Protein AF-A0A1G6YXT6-F1 (afdb_monomer)

Organism: NCBI:txid57664

Secondary structure (DSSP, 8-state):
-----PPPHHHHHHHHHHHHHHHHHHHHHHHHHHHHHHHHHHHHHHHHHS-SSS----EEETTEEE-HHHHHHHHHHHHHHHT---SS---GGG-SS--S-HHHHHHHHHHHHHHHHHHHHTT-THHHHHHH-

Mean predicted aligned error: 10.33 Å

Nearest PDB structures (foldseek):
  6nr8-assembly1_1  TM=4.615E-01  e=4.639E+00  Homo sapiens
  3aei-assembly1_A  TM=3.984E-01  e=6.745E+00  Thermococcus sp. JCM 11816
  6nr8-assembly1_6  TM=2.721E-01  e=7.642E+00  Homo sapiens

Solvent-accessible surface area (backbone atoms only — not comparable to full-atom values): 8079 Å² total; per-residue (Å²): 136,87,82,81,82,75,77,60,73,65,57,61,54,52,54,54,52,52,54,53,50,52,51,54,52,51,53,51,53,50,52,54,50,53,47,54,50,49,48,56,27,50,33,53,38,38,65,73,74,49,68,91,79,85,67,68,68,68,48,74,57,97,94,31,69,24,46,57,68,55,42,53,52,50,53,51,52,51,50,53,63,74,66,56,89,57,84,83,68,66,58,82,92,75,38,93,72,76,87,62,55,70,70,60,46,53,51,50,49,53,33,51,55,49,32,49,56,54,39,48,77,70,74,48,52,78,67,46,65,76,68,78,109

pLDDT: mean 78.32, std 16.29, range [32.25, 95.25]

Structure (mmCIF, N/CA/C/O backbone):
data_AF-A0A1G6YXT6-F1
#
_entry.id   AF-A0A1G6YXT6-F1
#
loop_
_atom_site.group_PDB
_atom_site.id
_atom_site.type_symbol
_atom_site.label_atom_id
_atom_site.label_alt_id
_atom_site.label_comp_id
_atom_site.label_asym_id
_atom_site.label_entity_id
_atom_site.label_seq_id
_atom_site.pdbx_PDB_ins_code
_atom_site.Cartn_x
_atom_site.Cartn_y
_atom_site.Cartn_z
_atom_site.occupancy
_atom_site.B_iso_or_equiv
_atom_site.auth_seq_id
_atom_site.auth_comp_id
_atom_site.auth_asym_id
_atom_site.auth_atom_id
_atom_site.pdbx_PDB_model_num
ATOM 1 N N . MET A 1 1 ? 51.533 -5.055 -36.107 1.00 39.28 1 MET A N 1
ATOM 2 C CA . MET A 1 1 ? 51.434 -6.021 -34.991 1.00 39.28 1 MET A CA 1
ATOM 3 C C . MET A 1 1 ? 50.179 -5.700 -34.186 1.00 39.28 1 MET A C 1
ATOM 5 O O . MET A 1 1 ? 50.171 -4.711 -33.470 1.00 39.28 1 MET A O 1
ATOM 9 N N . ARG A 1 2 ? 49.083 -6.447 -34.400 1.00 39.66 2 ARG A N 1
ATOM 10 C CA . ARG A 1 2 ? 47.819 -6.285 -33.659 1.00 39.66 2 ARG A CA 1
ATOM 11 C C . ARG A 1 2 ? 47.890 -7.126 -32.388 1.00 39.66 2 ARG A C 1
ATOM 13 O O . ARG A 1 2 ? 47.822 -8.346 -32.480 1.00 39.66 2 ARG A O 1
ATOM 20 N N . TRP A 1 3 ? 47.996 -6.481 -31.235 1.00 32.25 3 TRP A N 1
ATOM 21 C CA . TRP A 1 3 ? 47.652 -7.101 -29.960 1.00 32.25 3 TRP A CA 1
ATOM 22 C C . TRP A 1 3 ? 46.173 -6.814 -29.700 1.00 32.25 3 TRP A C 1
ATOM 24 O O . TRP A 1 3 ? 45.790 -5.694 -29.383 1.00 32.25 3 TRP A O 1
ATOM 34 N N . ILE A 1 4 ? 45.329 -7.819 -29.940 1.00 44.47 4 ILE A N 1
ATOM 35 C CA . ILE A 1 4 ? 43.948 -7.845 -29.457 1.00 44.47 4 ILE A CA 1
ATOM 36 C C . ILE A 1 4 ? 44.036 -8.432 -28.048 1.00 44.47 4 ILE A C 1
ATOM 38 O O . ILE A 1 4 ? 44.117 -9.649 -27.885 1.00 44.47 4 ILE A O 1
ATOM 42 N N . GLU A 1 5 ? 44.088 -7.575 -27.033 1.00 47.75 5 GLU A N 1
ATOM 43 C CA . GLU A 1 5 ? 43.946 -8.000 -25.641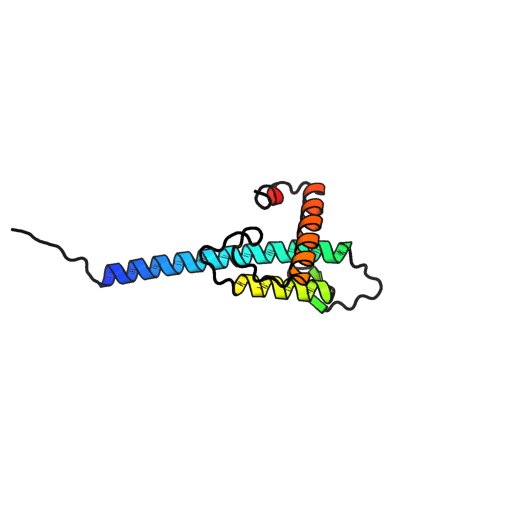 1.00 47.75 5 GLU A CA 1
ATOM 44 C C . GLU A 1 5 ? 42.500 -8.458 -25.416 1.00 47.75 5 GLU A C 1
ATOM 46 O O . GLU A 1 5 ? 41.566 -7.664 -25.325 1.00 47.75 5 GLU A O 1
ATOM 51 N N . GLY A 1 6 ? 42.299 -9.775 -25.388 1.00 47.72 6 GLY A N 1
ATOM 52 C CA . GLY A 1 6 ? 41.042 -10.372 -24.964 1.00 47.72 6 GLY A CA 1
ATOM 53 C C . GLY A 1 6 ? 40.861 -10.194 -23.458 1.00 47.72 6 GLY A C 1
ATOM 54 O O . GLY A 1 6 ? 41.625 -10.754 -22.673 1.00 47.72 6 GLY A O 1
ATOM 55 N N . GLU A 1 7 ? 39.830 -9.449 -23.051 1.00 50.41 7 GLU A N 1
ATOM 56 C CA . GLU A 1 7 ? 39.420 -9.332 -21.648 1.00 50.41 7 GLU A CA 1
ATOM 57 C C . GLU A 1 7 ? 39.279 -10.721 -20.986 1.00 50.41 7 GLU A C 1
ATOM 59 O O . GLU A 1 7 ? 38.589 -11.605 -21.519 1.00 50.41 7 GLU A O 1
ATOM 64 N N . PRO A 1 8 ? 39.859 -10.942 -19.790 1.00 53.66 8 PRO A N 1
ATOM 65 C CA . PRO A 1 8 ? 39.752 -12.221 -19.107 1.00 53.66 8 PRO A CA 1
ATOM 66 C C . PRO A 1 8 ? 38.288 -12.496 -18.743 1.00 53.66 8 PRO A C 1
ATOM 68 O O . PRO A 1 8 ? 37.638 -11.713 -18.046 1.00 53.66 8 PRO A O 1
ATOM 71 N N . ARG A 1 9 ? 37.762 -13.662 -19.155 1.00 54.16 9 ARG A N 1
ATOM 72 C CA . ARG A 1 9 ? 36.373 -14.113 -18.890 1.00 54.16 9 ARG A CA 1
ATOM 73 C C . ARG A 1 9 ? 35.950 -14.005 -17.409 1.00 54.16 9 ARG A C 1
ATOM 75 O O . ARG A 1 9 ? 34.754 -13.950 -17.115 1.00 54.16 9 ARG A O 1
ATOM 82 N N . GLN A 1 10 ? 36.903 -13.964 -16.473 1.00 54.38 10 GLN A N 1
ATOM 83 C CA . GLN A 1 10 ? 36.666 -13.765 -15.037 1.00 54.38 10 GLN A CA 1
ATOM 84 C C . GLN A 1 10 ? 36.205 -12.340 -14.678 1.00 54.38 10 GLN A C 1
ATOM 86 O O . GLN A 1 10 ? 35.321 -12.196 -13.830 1.00 54.38 10 GLN A O 1
ATOM 91 N N . ALA A 1 11 ? 36.711 -11.300 -15.351 1.00 51.75 11 ALA A N 1
ATOM 92 C CA . ALA A 1 11 ? 36.292 -9.919 -15.109 1.00 51.75 11 ALA A CA 1
ATOM 93 C C . ALA A 1 11 ? 34.804 -9.738 -15.457 1.00 51.75 11 ALA A C 1
ATOM 95 O O . ALA A 1 11 ? 34.025 -9.291 -14.613 1.00 51.75 11 ALA A O 1
ATOM 96 N N . ARG A 1 12 ? 34.365 -10.221 -16.631 1.00 54.09 12 ARG A N 1
ATOM 97 C CA . ARG A 1 12 ? 32.947 -10.207 -17.050 1.00 54.09 12 ARG A CA 1
ATOM 98 C C . ARG A 1 12 ? 32.009 -10.887 -16.043 1.00 54.09 12 ARG A C 1
ATOM 100 O O . ARG A 1 12 ? 30.960 -10.329 -15.727 1.00 54.09 12 ARG A O 1
ATOM 107 N N . ARG A 1 13 ? 32.382 -12.045 -15.475 1.00 55.31 13 ARG A N 1
ATOM 108 C CA . ARG A 1 13 ? 31.577 -12.719 -14.429 1.00 55.31 13 ARG A CA 1
ATOM 109 C C . ARG A 1 13 ? 31.462 -11.879 -13.156 1.00 55.31 13 ARG A C 1
ATOM 111 O O . ARG A 1 13 ? 30.383 -11.824 -12.572 1.00 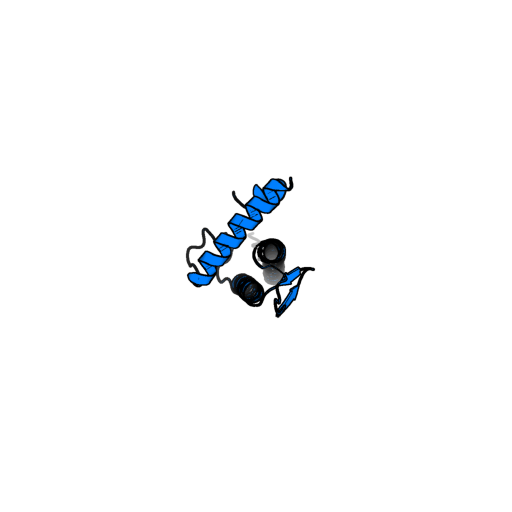55.31 13 ARG A O 1
ATOM 118 N N . MET A 1 14 ? 32.534 -11.204 -12.744 1.00 50.38 14 MET A N 1
ATOM 119 C CA . MET A 1 14 ? 32.549 -10.393 -11.523 1.00 50.38 14 MET A CA 1
ATOM 120 C C . MET A 1 14 ? 31.711 -9.103 -11.654 1.00 50.38 14 MET A C 1
ATOM 122 O O . MET A 1 14 ? 31.007 -8.731 -10.711 1.00 50.38 14 MET A O 1
ATOM 126 N N . TRP A 1 15 ? 31.720 -8.450 -12.822 1.00 49.12 15 TRP A N 1
ATOM 127 C CA . TRP A 1 15 ? 30.869 -7.283 -13.114 1.00 49.12 15 TRP A CA 1
ATOM 128 C C . TRP A 1 15 ? 29.379 -7.649 -13.197 1.00 49.12 15 TRP A C 1
ATOM 130 O O . TRP A 1 15 ? 28.550 -6.976 -12.581 1.00 49.12 15 TRP A O 1
ATOM 140 N N . LEU A 1 16 ? 29.038 -8.769 -13.848 1.00 55.56 16 LEU A N 1
ATOM 141 C CA . LEU A 1 16 ? 27.661 -9.281 -13.913 1.00 55.56 16 LEU A CA 1
ATOM 142 C C . LEU A 1 16 ? 27.114 -9.657 -12.523 1.00 55.56 16 LEU A C 1
ATOM 144 O O . LEU A 1 16 ? 25.965 -9.350 -12.204 1.00 55.56 16 LEU A O 1
ATOM 148 N N . TRP A 1 17 ? 27.945 -10.247 -11.653 1.00 52.97 17 TRP A N 1
ATOM 149 C CA . TRP A 1 17 ? 27.559 -10.565 -10.271 1.00 52.97 17 TRP A CA 1
ATOM 150 C C . TRP A 1 17 ? 27.330 -9.317 -9.410 1.00 52.97 17 TRP A C 1
ATOM 152 O O . TRP A 1 17 ? 26.407 -9.293 -8.593 1.00 52.97 17 TRP A O 1
ATOM 162 N N . ARG A 1 18 ? 28.133 -8.259 -9.590 1.00 60.81 18 ARG A N 1
ATOM 163 C CA . ARG A 1 18 ? 27.914 -6.977 -8.900 1.00 60.81 18 ARG A CA 1
ATOM 164 C C . ARG A 1 18 ? 26.632 -6.285 -9.373 1.00 60.81 18 ARG A C 1
ATOM 166 O O . ARG A 1 18 ? 25.863 -5.845 -8.523 1.00 60.81 18 ARG A O 1
ATOM 173 N N . GLY A 1 19 ? 26.352 -6.268 -10.678 1.00 63.75 19 GLY A N 1
ATOM 174 C CA . GLY A 1 19 ? 25.122 -5.685 -11.236 1.00 63.75 19 GLY A CA 1
ATOM 175 C C . GLY A 1 19 ? 23.835 -6.405 -10.804 1.00 63.75 19 GLY A C 1
ATOM 176 O O . GLY A 1 19 ? 22.859 -5.768 -10.414 1.00 63.75 19 GLY A O 1
ATOM 177 N N . ALA A 1 20 ? 23.837 -7.740 -10.775 1.00 64.88 20 ALA A N 1
ATOM 178 C CA . ALA A 1 20 ? 22.683 -8.510 -10.298 1.00 64.88 20 ALA A CA 1
ATOM 179 C C . ALA A 1 20 ? 22.412 -8.289 -8.794 1.00 64.88 20 ALA A C 1
ATOM 181 O O . ALA A 1 20 ? 21.260 -8.173 -8.364 1.00 64.88 20 ALA A O 1
ATOM 182 N N . LYS A 1 21 ? 23.473 -8.165 -7.983 1.00 66.62 21 LYS A N 1
ATOM 183 C CA . LYS A 1 21 ? 23.363 -7.870 -6.545 1.00 66.62 21 LYS A CA 1
ATOM 184 C C . LYS A 1 21 ? 22.784 -6.481 -6.273 1.00 66.62 21 LYS A C 1
ATOM 186 O O . LYS A 1 21 ? 21.956 -6.341 -5.373 1.00 66.62 21 LYS A O 1
ATOM 191 N N . THR A 1 22 ? 23.179 -5.455 -7.029 1.00 74.88 22 THR A N 1
ATOM 192 C CA . THR A 1 22 ? 22.651 -4.093 -6.836 1.00 74.88 22 THR A CA 1
ATOM 193 C C . THR A 1 22 ? 21.170 -3.997 -7.209 1.00 74.88 22 THR A C 1
ATOM 195 O O . THR A 1 22 ? 20.400 -3.392 -6.454 1.00 74.88 22 THR A O 1
ATOM 198 N N . ALA A 1 23 ? 20.744 -4.661 -8.289 1.00 76.44 23 ALA A N 1
ATOM 199 C CA . ALA A 1 23 ? 19.340 -4.737 -8.702 1.00 76.44 23 ALA A CA 1
ATOM 200 C C . ALA A 1 23 ? 18.459 -5.447 -7.655 1.00 76.44 23 ALA A C 1
ATOM 202 O O . ALA A 1 23 ? 17.427 -4.912 -7.234 1.00 76.44 23 ALA A O 1
ATOM 203 N N . ALA A 1 24 ? 18.902 -6.597 -7.133 1.00 80.75 24 ALA A N 1
ATOM 204 C CA . ALA A 1 24 ? 18.191 -7.323 -6.077 1.00 80.75 24 ALA A CA 1
ATOM 205 C C . ALA A 1 24 ? 18.019 -6.480 -4.796 1.00 80.75 24 ALA A C 1
ATOM 207 O O . ALA A 1 24 ? 16.929 -6.429 -4.214 1.00 80.75 24 ALA A O 1
ATOM 208 N N . MET A 1 25 ? 19.063 -5.749 -4.389 1.00 83.19 25 MET A N 1
ATOM 209 C CA . MET A 1 25 ? 19.011 -4.843 -3.235 1.00 83.19 25 MET A CA 1
ATOM 210 C C . MET A 1 25 ? 18.072 -3.651 -3.472 1.00 83.19 25 MET A C 1
ATOM 212 O O . MET A 1 25 ? 17.340 -3.240 -2.567 1.00 83.19 25 MET A O 1
ATOM 216 N N . ALA A 1 26 ? 18.044 -3.086 -4.684 1.00 84.69 26 ALA A N 1
ATOM 217 C CA . ALA A 1 26 ? 17.106 -2.024 -5.055 1.00 84.69 26 ALA A CA 1
ATOM 218 C C . ALA A 1 26 ? 15.643 -2.503 -5.002 1.00 84.69 26 ALA A C 1
ATOM 220 O O . ALA A 1 26 ? 14.800 -1.829 -4.398 1.00 84.69 26 ALA A O 1
ATOM 221 N N . ARG A 1 27 ? 15.358 -3.702 -5.530 1.00 85.25 27 ARG A N 1
ATOM 222 C CA . ARG A 1 27 ? 14.041 -4.354 -5.440 1.00 85.25 27 ARG A CA 1
ATOM 223 C C . ARG A 1 27 ? 13.617 -4.562 -3.987 1.00 85.25 27 ARG A C 1
ATOM 225 O O . ARG A 1 27 ? 12.503 -4.193 -3.615 1.00 85.25 27 ARG A O 1
ATOM 232 N N . GLN A 1 28 ? 14.508 -5.079 -3.138 1.00 88.38 28 GLN A N 1
ATOM 233 C CA . GLN A 1 28 ? 14.219 -5.281 -1.716 1.00 88.38 28 GLN A CA 1
ATOM 234 C C . GLN A 1 28 ? 13.929 -3.956 -0.994 1.00 88.38 28 GLN A C 1
ATOM 236 O O . GLN A 1 28 ? 12.985 -3.878 -0.206 1.00 88.38 28 GLN A O 1
ATOM 241 N N . ARG A 1 29 ? 14.691 -2.893 -1.283 1.00 89.25 29 ARG A N 1
ATOM 242 C CA . ARG A 1 29 ? 14.448 -1.552 -0.725 1.00 89.25 29 ARG A CA 1
ATOM 243 C C . ARG A 1 29 ? 13.090 -0.988 -1.137 1.00 89.25 29 ARG A C 1
ATOM 245 O O . ARG A 1 29 ? 12.409 -0.415 -0.289 1.00 89.25 29 ARG A O 1
ATOM 252 N N . ARG A 1 30 ? 12.684 -1.167 -2.399 1.00 86.31 30 ARG A N 1
ATOM 253 C CA . ARG A 1 30 ? 11.351 -0.768 -2.878 1.00 86.31 30 ARG A CA 1
ATOM 254 C C . ARG A 1 30 ? 10.252 -1.543 -2.152 1.00 86.31 30 ARG A C 1
ATOM 256 O O . ARG A 1 30 ? 9.363 -0.922 -1.591 1.00 86.31 30 ARG A O 1
ATOM 263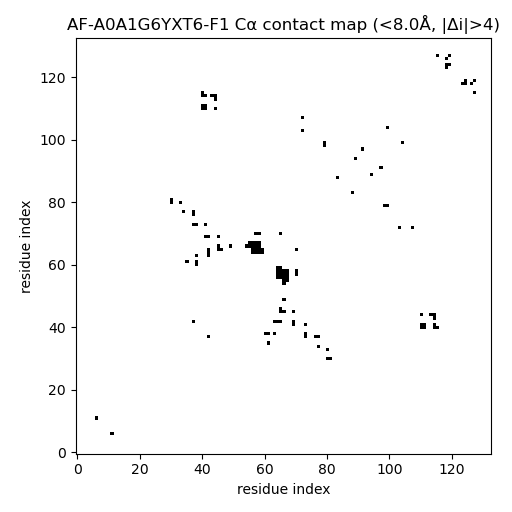 N N . LEU A 1 31 ? 10.368 -2.869 -2.049 1.00 89.25 31 LEU A N 1
ATOM 264 C CA . LEU A 1 31 ? 9.386 -3.699 -1.336 1.00 89.25 31 LEU A CA 1
ATOM 265 C C . LEU A 1 31 ? 9.242 -3.314 0.142 1.00 89.25 31 LEU A C 1
ATOM 267 O O . LEU A 1 31 ? 8.127 -3.268 0.653 1.00 89.25 31 LEU A O 1
ATOM 271 N N . ARG A 1 32 ? 10.349 -3.004 0.830 1.00 90.44 32 ARG A N 1
ATOM 272 C CA . ARG A 1 32 ? 10.308 -2.527 2.223 1.00 90.44 32 ARG A CA 1
ATOM 273 C C . ARG A 1 32 ? 9.620 -1.166 2.344 1.00 90.44 32 ARG A C 1
ATOM 275 O O . ARG A 1 32 ? 8.891 -0.954 3.308 1.00 90.44 32 ARG A O 1
ATOM 282 N N . ARG A 1 33 ? 9.841 -0.254 1.391 1.00 88.81 33 ARG A N 1
ATOM 283 C CA . ARG A 1 33 ? 9.144 1.042 1.339 1.00 88.81 33 ARG A CA 1
ATOM 284 C C . ARG A 1 33 ? 7.648 0.855 1.098 1.00 88.81 33 ARG A C 1
ATOM 286 O O . ARG A 1 33 ? 6.866 1.329 1.914 1.00 88.81 33 ARG A O 1
ATOM 293 N N . ASP A 1 34 ? 7.270 0.091 0.073 1.00 89.44 34 ASP A N 1
ATOM 294 C CA . ASP A 1 34 ? 5.870 -0.228 -0.242 1.00 89.44 34 ASP A CA 1
ATOM 295 C C . ASP A 1 34 ? 5.158 -0.844 0.979 1.00 89.44 34 ASP A C 1
ATOM 297 O O . ASP A 1 34 ? 4.060 -0.427 1.338 1.00 89.44 34 ASP A O 1
ATOM 301 N N . ALA A 1 35 ? 5.806 -1.790 1.671 1.00 92.31 35 ALA A N 1
ATOM 302 C CA . ALA A 1 35 ? 5.251 -2.435 2.860 1.00 92.31 35 ALA A CA 1
ATOM 303 C C . ALA A 1 35 ? 4.996 -1.449 4.011 1.00 92.31 35 ALA A C 1
ATOM 305 O O . ALA A 1 35 ? 3.933 -1.485 4.625 1.00 92.31 35 ALA A O 1
ATOM 306 N N . ARG A 1 36 ? 5.942 -0.541 4.292 1.00 91.25 36 ARG A N 1
ATOM 307 C CA . ARG A 1 36 ? 5.772 0.488 5.335 1.00 91.25 36 ARG A CA 1
ATOM 308 C C . ARG A 1 36 ? 4.585 1.400 5.041 1.00 91.25 36 ARG A C 1
ATOM 310 O O . ARG A 1 36 ? 3.824 1.710 5.952 1.00 91.25 36 ARG A O 1
ATOM 317 N N . VAL A 1 37 ? 4.419 1.796 3.778 1.00 89.81 37 VAL A N 1
ATOM 318 C CA . VAL A 1 37 ? 3.280 2.616 3.346 1.00 89.81 37 VAL A CA 1
ATOM 319 C C . VAL A 1 37 ? 1.972 1.855 3.542 1.00 89.81 37 VAL A C 1
ATOM 321 O O . VAL A 1 37 ? 1.049 2.388 4.149 1.00 89.81 37 VAL A O 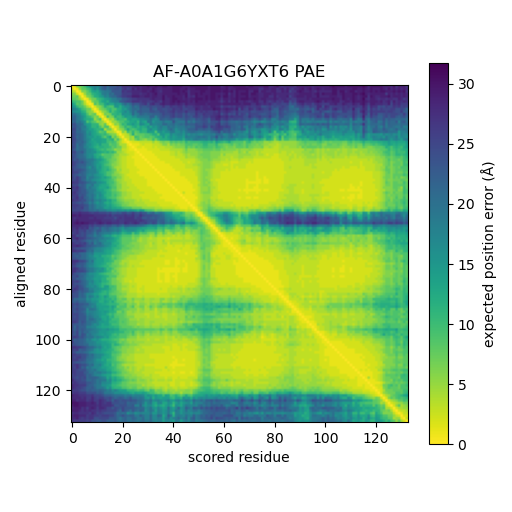1
ATOM 324 N N . LEU A 1 38 ? 1.911 0.591 3.107 1.00 93.50 38 LEU A N 1
ATOM 325 C CA . LEU A 1 38 ? 0.723 -0.248 3.275 1.00 93.50 38 LEU A CA 1
ATOM 326 C C . LEU A 1 38 ? 0.312 -0.382 4.744 1.00 93.50 38 LEU A C 1
ATOM 328 O O . LEU A 1 38 ? -0.865 -0.215 5.049 1.00 93.50 38 LEU A O 1
ATOM 332 N N . HIS A 1 39 ? 1.264 -0.617 5.651 1.00 94.25 39 HIS A N 1
ATOM 333 C CA . HIS A 1 39 ? 0.982 -0.664 7.087 1.00 94.25 39 HIS A C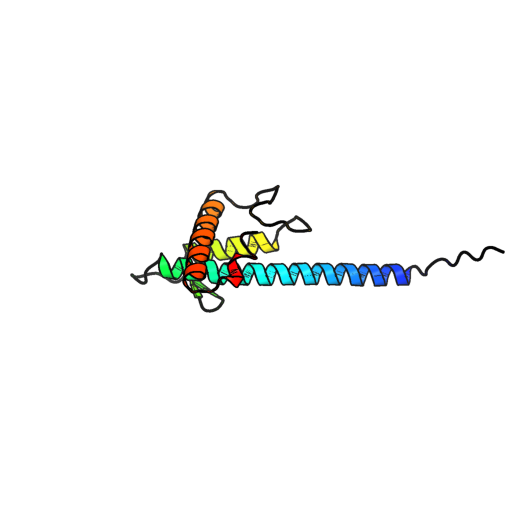A 1
ATOM 334 C C . HIS A 1 39 ? 0.403 0.654 7.609 1.00 94.25 39 HIS A C 1
ATOM 336 O O . HIS A 1 39 ? -0.633 0.642 8.266 1.00 94.25 39 HIS A O 1
ATOM 342 N N . ALA A 1 40 ? 1.025 1.792 7.288 1.00 91.62 40 ALA A N 1
ATOM 343 C CA . ALA A 1 40 ? 0.549 3.095 7.750 1.00 91.62 40 ALA A CA 1
ATOM 344 C C . ALA A 1 40 ? -0.852 3.431 7.208 1.00 91.62 40 ALA A C 1
ATOM 346 O O . ALA A 1 40 ? -1.704 3.924 7.945 1.00 91.62 40 ALA A O 1
ATOM 347 N N . PHE A 1 41 ? -1.103 3.141 5.930 1.00 92.69 41 PHE A N 1
ATOM 348 C CA . PHE A 1 41 ? -2.345 3.499 5.249 1.00 92.69 41 PHE A CA 1
ATOM 349 C C . PHE A 1 41 ? -3.505 2.587 5.660 1.00 92.69 41 PHE A C 1
ATOM 351 O O . PHE A 1 41 ? -4.583 3.071 5.998 1.00 92.69 41 PHE A O 1
ATOM 358 N N . ILE A 1 42 ? -3.287 1.268 5.673 1.00 94.31 42 ILE A N 1
ATOM 359 C CA . ILE A 1 42 ? -4.311 0.309 6.107 1.00 94.31 42 ILE A CA 1
ATOM 360 C C . ILE A 1 42 ? -4.549 0.442 7.613 1.00 94.31 42 ILE A C 1
ATOM 362 O O . ILE A 1 42 ? -5.693 0.369 8.050 1.00 94.31 42 ILE A O 1
ATOM 366 N N . GLY A 1 43 ? -3.500 0.688 8.402 1.00 92.38 43 GLY A N 1
ATOM 367 C CA . GLY A 1 43 ? -3.608 0.883 9.845 1.00 92.38 43 GLY A CA 1
ATOM 368 C C . GLY A 1 43 ? -4.482 2.082 10.208 1.00 92.38 43 GLY A C 1
ATOM 369 O O . GLY A 1 43 ? -5.429 1.936 10.982 1.00 92.38 43 GLY A O 1
ATOM 370 N N . VAL A 1 44 ? -4.233 3.250 9.599 1.00 91.44 44 VAL A N 1
ATOM 371 C CA . VAL A 1 44 ? -5.050 4.445 9.868 1.00 91.44 44 VAL A CA 1
ATOM 372 C C . VAL A 1 44 ? -6.481 4.291 9.364 1.00 91.44 44 VAL A C 1
ATOM 374 O O . VAL A 1 44 ? -7.415 4.719 10.037 1.00 91.44 44 VAL A O 1
ATOM 377 N N . TYR A 1 45 ? -6.671 3.647 8.210 1.00 93.00 45 TYR A N 1
ATOM 378 C CA . TYR A 1 45 ? -8.005 3.351 7.697 1.00 93.00 45 TYR A CA 1
ATOM 379 C C . TYR A 1 45 ? -8.774 2.453 8.669 1.00 93.00 45 TYR A C 1
ATOM 381 O O . TYR A 1 45 ? -9.900 2.779 9.039 1.00 93.00 45 TYR A O 1
ATOM 389 N N . CYS A 1 46 ? -8.134 1.380 9.146 1.00 91.50 46 CYS A N 1
ATOM 390 C CA . CYS A 1 46 ? -8.738 0.441 10.080 1.00 91.50 46 CYS A CA 1
ATOM 391 C C . CYS A 1 46 ? -9.186 1.143 11.364 1.00 91.50 46 CYS A C 1
ATOM 393 O O . CYS A 1 46 ? -10.341 1.018 11.745 1.00 91.50 46 CYS A O 1
ATOM 395 N N . GLN A 1 47 ? -8.316 1.942 11.986 1.00 88.31 47 GLN A N 1
ATOM 396 C CA . GLN A 1 47 ? -8.644 2.650 13.230 1.00 88.31 47 GLN A CA 1
ATOM 397 C C . GLN A 1 47 ? -9.764 3.688 13.085 1.00 88.31 47 GLN A C 1
ATOM 399 O O . GLN A 1 47 ? -10.414 4.029 14.069 1.00 88.31 47 GLN A O 1
ATOM 404 N N . ARG A 1 48 ? -9.949 4.264 11.891 1.00 88.94 48 ARG A N 1
ATOM 405 C CA . ARG A 1 48 ? -10.949 5.320 11.664 1.00 88.94 48 ARG A CA 1
ATOM 406 C C . ARG A 1 48 ? -12.297 4.798 11.192 1.00 88.94 48 ARG A C 1
ATOM 408 O O . ARG A 1 48 ? -13.295 5.456 11.462 1.00 88.94 48 ARG A O 1
ATOM 415 N N . HIS A 1 49 ? -12.322 3.669 10.490 1.00 87.94 49 HIS A N 1
ATOM 416 C CA . HIS A 1 49 ? -13.550 3.089 9.941 1.00 87.94 49 HIS A CA 1
ATOM 417 C C . HIS A 1 49 ? -14.092 1.908 10.746 1.00 87.94 49 HIS A C 1
ATOM 419 O O . HIS A 1 49 ? -15.280 1.615 10.643 1.00 87.94 49 HIS A O 1
ATOM 425 N N . HIS A 1 50 ? -13.257 1.247 11.545 1.00 82.19 50 HIS A N 1
ATOM 426 C CA . HIS A 1 50 ? -13.665 0.133 12.392 1.00 82.19 50 HIS A CA 1
ATOM 427 C C . HIS A 1 50 ? -13.498 0.566 13.852 1.00 82.19 50 HIS A C 1
ATOM 429 O O . HIS A 1 50 ? -12.386 0.836 14.310 1.00 82.19 50 HIS A O 1
ATOM 435 N N . GLN A 1 51 ? -14.629 0.766 14.536 1.00 66.38 51 GLN A N 1
ATOM 436 C CA . GLN A 1 51 ? -14.654 1.170 15.939 1.00 66.38 51 GLN A CA 1
ATOM 437 C C . GLN A 1 51 ? -14.370 -0.023 16.858 1.00 66.38 51 GLN A C 1
ATOM 439 O O . GLN A 1 51 ? -14.782 -1.135 16.550 1.00 66.38 51 GLN A O 1
ATOM 444 N N . PRO A 1 52 ? -13.796 0.211 18.050 1.00 54.84 52 PRO A N 1
ATOM 445 C CA . PRO A 1 52 ? -13.720 -0.781 19.114 1.00 54.84 52 PRO A CA 1
ATOM 446 C C . PRO A 1 52 ? -15.103 -0.976 19.757 1.00 54.84 52 PRO A C 1
ATOM 448 O O . PRO A 1 52 ? -15.320 -0.626 20.911 1.00 54.84 52 PRO A O 1
ATOM 451 N N . GLN A 1 53 ? -16.069 -1.506 19.013 1.00 46.47 53 GLN A N 1
ATOM 452 C CA . GLN A 1 53 ? -17.308 -2.029 19.584 1.00 46.47 53 GLN A CA 1
ATOM 453 C C . GLN A 1 53 ? -17.322 -3.539 19.351 1.00 46.47 53 GLN A C 1
ATOM 455 O O . GLN A 1 53 ? -18.025 -4.049 18.490 1.00 46.47 53 GLN A O 1
ATOM 460 N N . GLY A 1 54 ? -16.472 -4.241 20.110 1.00 55.34 54 GLY A N 1
ATOM 461 C CA . GLY A 1 54 ? -16.428 -5.709 20.134 1.00 55.34 54 GLY A CA 1
ATOM 462 C C . GLY A 1 54 ? -15.525 -6.385 19.095 1.00 55.34 54 GLY A C 1
ATOM 463 O O . GLY A 1 54 ? -15.670 -7.582 18.860 1.00 55.34 54 GLY A O 1
ATOM 464 N N . ASP A 1 55 ? -14.587 -5.662 18.480 1.00 56.97 55 ASP A N 1
ATOM 465 C CA . ASP A 1 55 ? -13.824 -6.179 17.343 1.00 56.97 55 ASP A CA 1
ATOM 466 C C . ASP A 1 55 ? -12.718 -7.167 17.749 1.00 56.97 55 ASP A C 1
ATOM 468 O O . ASP A 1 55 ? -11.681 -6.808 18.309 1.00 56.97 55 ASP A O 1
ATOM 472 N N . SER A 1 56 ? -12.909 -8.432 17.374 1.00 67.44 56 SER A N 1
ATOM 473 C CA . SER A 1 56 ? -11.881 -9.470 17.365 1.00 67.44 56 SER A CA 1
ATOM 474 C C . SER A 1 56 ? -10.680 -9.020 16.518 1.00 67.44 56 SER A C 1
ATOM 476 O O . SER A 1 56 ? -10.703 -9.097 15.286 1.00 67.44 56 SER A O 1
ATOM 478 N N . HIS A 1 57 ? -9.618 -8.526 17.154 1.00 71.12 57 HIS A N 1
ATOM 479 C CA . HIS A 1 57 ? -8.361 -8.246 16.465 1.00 71.12 57 HIS A CA 1
ATOM 480 C C . HIS A 1 57 ? -7.748 -9.553 15.960 1.00 71.12 57 HIS A C 1
ATOM 482 O O . HIS A 1 57 ? -7.633 -10.530 16.692 1.00 71.12 57 HIS A O 1
ATOM 488 N N . CYS A 1 58 ? -7.336 -9.566 14.699 1.00 74.94 58 CYS A N 1
ATOM 489 C CA . CYS A 1 58 ? -6.828 -10.774 14.039 1.00 74.94 58 CYS A CA 1
ATOM 490 C C . CYS A 1 58 ? -5.307 -10.758 13.826 1.00 74.94 58 CYS A C 1
ATOM 492 O O . CYS A 1 58 ? -4.719 -11.775 13.469 1.00 74.94 58 CYS A O 1
ATOM 494 N N . GLY A 1 59 ? -4.667 -9.601 14.011 1.00 80.25 59 GLY A N 1
ATOM 495 C CA . GLY A 1 59 ? -3.246 -9.443 13.749 1.00 80.25 59 GLY A CA 1
ATOM 496 C C . GLY A 1 59 ? -2.705 -8.091 14.192 1.00 80.25 59 GLY A C 1
ATOM 497 O O . GLY A 1 59 ? -3.413 -7.078 14.198 1.00 80.25 59 GLY A O 1
ATOM 498 N N . THR A 1 60 ? -1.421 -8.092 14.539 1.00 84.94 60 THR A N 1
ATOM 499 C CA . THR A 1 60 ? -0.648 -6.908 14.911 1.00 84.94 60 THR A CA 1
ATOM 500 C C . THR A 1 60 ? 0.597 -6.808 14.041 1.00 84.94 60 THR A C 1
ATOM 502 O O . THR A 1 60 ? 1.339 -7.772 13.861 1.00 84.94 60 THR A O 1
ATOM 505 N N . ALA A 1 61 ? 0.829 -5.635 13.451 1.00 86.94 61 ALA A N 1
ATOM 506 C CA . ALA A 1 61 ? 2.044 -5.381 12.678 1.00 86.94 61 ALA A CA 1
ATOM 507 C C . ALA A 1 61 ? 2.374 -3.892 12.603 1.00 86.94 61 ALA A C 1
ATOM 509 O O . ALA A 1 61 ? 1.489 -3.055 12.414 1.00 86.94 61 ALA A O 1
ATOM 510 N N . ALA A 1 62 ? 3.670 -3.580 12.692 1.00 84.38 62 ALA A N 1
ATOM 511 C CA . ALA A 1 62 ? 4.204 -2.218 12.628 1.00 84.38 62 ALA A CA 1
ATOM 512 C C . ALA A 1 62 ? 3.549 -1.241 13.631 1.00 84.38 62 ALA A C 1
ATOM 514 O O . ALA A 1 62 ? 3.391 -0.064 13.321 1.00 84.38 62 ALA A O 1
ATOM 515 N N . GLY A 1 63 ? 3.152 -1.737 14.811 1.00 84.81 63 GLY A N 1
ATOM 516 C CA . GLY A 1 63 ? 2.485 -0.946 15.855 1.00 84.81 63 GLY A CA 1
ATOM 517 C C . GLY A 1 63 ? 0.979 -0.734 15.652 1.00 84.81 63 GLY A C 1
ATOM 518 O O . GLY A 1 63 ? 0.378 0.032 16.396 1.00 84.81 63 GLY A O 1
ATOM 519 N N . TRP A 1 64 ? 0.361 -1.397 14.668 1.00 85.69 64 TRP A N 1
ATOM 520 C CA . TRP A 1 64 ? -1.075 -1.303 14.386 1.00 85.69 64 TRP A CA 1
ATOM 521 C C . TRP A 1 64 ? -1.798 -2.609 14.715 1.00 85.69 64 TRP A C 1
ATOM 523 O O . TRP A 1 64 ? -1.265 -3.692 14.461 1.00 85.69 64 TRP A O 1
ATOM 533 N N . HIS A 1 65 ? -3.031 -2.486 15.206 1.00 88.25 65 HIS A N 1
ATOM 534 C CA . HIS A 1 65 ? -3.990 -3.580 15.361 1.00 88.25 65 HIS A CA 1
ATOM 535 C C . HIS A 1 65 ? -4.971 -3.555 14.190 1.00 88.25 65 HIS A C 1
ATOM 537 O O . HIS A 1 65 ? -5.497 -2.494 13.851 1.00 88.25 65 HIS A O 1
ATOM 543 N N . TYR A 1 66 ? -5.214 -4.711 13.575 1.00 90.12 66 TYR A N 1
ATOM 544 C CA . TYR A 1 66 ? -6.075 -4.822 12.399 1.00 90.12 66 TYR A CA 1
ATOM 545 C C . TYR A 1 66 ? -7.302 -5.689 12.693 1.00 90.12 66 TYR A C 1
ATOM 547 O O . TYR A 1 66 ? -7.204 -6.738 13.342 1.00 90.12 66 TYR A O 1
ATOM 555 N N . CYS A 1 67 ? -8.457 -5.282 12.165 1.00 91.38 67 CYS A N 1
ATOM 556 C CA . CYS A 1 67 ? -9.619 -6.159 12.059 1.00 91.38 67 CYS A CA 1
ATOM 557 C C . CYS A 1 67 ? -9.358 -7.263 11.004 1.00 91.38 67 CYS A C 1
ATOM 559 O O . CYS A 1 67 ? -8.479 -7.085 10.146 1.00 91.38 67 CYS A O 1
ATOM 561 N N . PRO A 1 68 ? -10.117 -8.378 11.018 1.00 90.56 68 PRO A N 1
ATOM 562 C CA . PRO A 1 68 ? -9.950 -9.506 10.090 1.00 90.56 68 PRO A CA 1
ATOM 563 C C . PRO A 1 68 ? -9.846 -9.080 8.624 1.00 90.56 68 PRO A C 1
ATOM 565 O O . PRO A 1 68 ? -8.962 -9.522 7.891 1.00 90.56 68 PRO A O 1
ATOM 568 N N . GLN A 1 69 ? -10.697 -8.141 8.215 1.00 91.00 69 GLN A N 1
ATOM 569 C CA . GLN A 1 69 ? -10.780 -7.674 6.834 1.00 91.00 69 GLN A CA 1
ATOM 570 C C . GLN A 1 69 ? -9.560 -6.838 6.420 1.00 91.00 69 GLN A C 1
ATOM 572 O O . GLN A 1 69 ? -9.022 -7.013 5.322 1.00 91.00 69 GLN A O 1
ATOM 577 N N . CYS A 1 70 ? -9.102 -5.929 7.286 1.00 92.81 70 CYS A N 1
ATOM 578 C CA . CYS A 1 70 ? -7.935 -5.092 7.009 1.00 92.81 70 CYS A CA 1
ATOM 579 C C . CYS A 1 70 ? -6.637 -5.904 7.012 1.00 92.81 70 CYS A C 1
ATOM 581 O O . CYS A 1 70 ? -5.753 -5.644 6.194 1.00 92.81 70 CYS A O 1
ATOM 583 N N . TRP A 1 71 ? -6.527 -6.903 7.888 1.00 93.19 71 TRP A N 1
ATOM 584 C CA . TRP A 1 71 ? -5.375 -7.800 7.914 1.00 93.19 71 TRP A CA 1
ATOM 58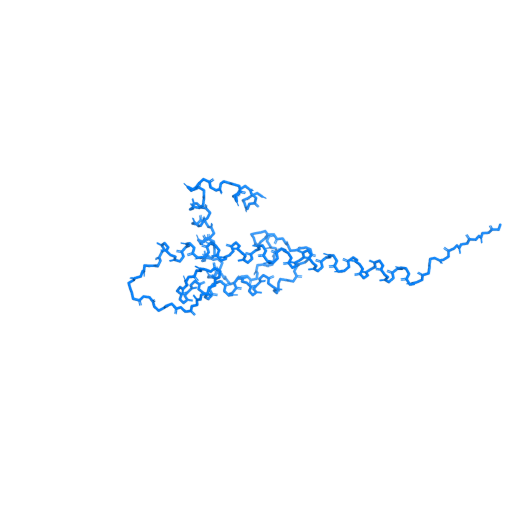5 C C . TRP A 1 71 ? -5.277 -8.652 6.656 1.00 93.19 71 TRP A C 1
ATOM 587 O O . TRP A 1 71 ? -4.207 -8.733 6.052 1.00 93.19 71 TRP A O 1
ATOM 597 N N . GLU A 1 72 ? -6.396 -9.226 6.213 1.00 93.81 72 GLU A N 1
ATOM 598 C CA . GLU A 1 72 ? -6.451 -9.996 4.973 1.00 93.81 72 GLU A CA 1
ATOM 599 C C . GLU A 1 72 ? -6.026 -9.135 3.770 1.00 93.81 72 GLU A C 1
ATOM 601 O O . GLU A 1 72 ? -5.199 -9.551 2.955 1.00 93.81 72 GLU A O 1
ATOM 606 N N . LEU A 1 73 ? -6.523 -7.893 3.689 1.00 94.94 73 LEU A N 1
ATOM 607 C CA . LEU A 1 73 ? -6.146 -6.950 2.633 1.00 94.94 73 LEU A CA 1
ATOM 608 C C . LEU A 1 73 ? -4.646 -6.614 2.664 1.00 94.94 73 LEU A C 1
ATOM 610 O O . LEU A 1 73 ? -4.002 -6.572 1.614 1.00 94.94 73 LEU A O 1
ATOM 614 N N . LEU A 1 74 ? -4.084 -6.395 3.854 1.00 95.25 74 LEU A N 1
ATOM 615 C CA . LEU A 1 74 ? -2.665 -6.105 4.047 1.00 95.25 74 LEU A CA 1
ATOM 616 C C . LEU A 1 74 ? -1.785 -7.281 3.610 1.00 95.25 74 LEU A C 1
ATOM 618 O O . LEU A 1 74 ? -0.853 -7.087 2.827 1.00 95.25 74 LEU A O 1
ATOM 622 N N . GLN A 1 75 ? -2.087 -8.498 4.067 1.00 94.81 75 GLN A N 1
ATOM 623 C CA . GLN A 1 75 ? -1.330 -9.696 3.693 1.00 94.81 75 GLN A CA 1
ATOM 624 C C . GLN A 1 75 ? -1.395 -9.944 2.187 1.00 94.81 75 GLN A C 1
ATOM 626 O O . GLN A 1 75 ? -0.360 -10.152 1.546 1.00 94.81 75 GLN A O 1
ATOM 631 N N . TYR A 1 76 ? -2.588 -9.810 1.602 1.00 94.75 76 TYR A N 1
ATOM 632 C CA . TYR A 1 76 ? -2.783 -9.903 0.161 1.00 94.75 76 TYR A CA 1
ATOM 633 C C . TYR A 1 76 ? -1.907 -8.894 -0.595 1.00 94.75 76 TYR A C 1
ATOM 635 O O . TYR A 1 76 ? -1.181 -9.256 -1.526 1.00 94.75 76 TYR A O 1
ATOM 643 N N . ALA A 1 77 ? -1.910 -7.629 -0.168 1.00 93.50 77 ALA A N 1
ATOM 644 C CA . ALA A 1 77 ? -1.134 -6.577 -0.811 1.00 93.50 77 ALA A CA 1
ATOM 645 C C . ALA A 1 77 ? 0.382 -6.817 -0.733 1.00 93.50 77 ALA A C 1
ATOM 647 O O . ALA A 1 77 ? 1.089 -6.668 -1.738 1.00 93.50 77 ALA A O 1
ATOM 648 N N . LEU A 1 78 ? 0.877 -7.240 0.434 1.00 93.56 78 LEU A N 1
ATOM 649 C CA . LEU A 1 78 ? 2.285 -7.577 0.650 1.00 93.56 78 LEU A CA 1
ATOM 650 C C . LEU A 1 78 ? 2.717 -8.770 -0.208 1.00 93.56 78 LEU A C 1
ATOM 652 O O . LEU A 1 78 ? 3.785 -8.735 -0.827 1.00 93.56 78 LEU A O 1
ATOM 656 N N . GLN A 1 79 ? 1.885 -9.809 -0.283 1.00 93.69 79 GLN A N 1
ATOM 657 C CA . GLN A 1 79 ? 2.155 -10.991 -1.093 1.00 93.69 79 GLN A CA 1
ATOM 658 C C . GLN A 1 79 ? 2.217 -10.631 -2.583 1.00 93.69 79 GLN A C 1
ATOM 660 O O . GLN A 1 79 ? 3.201 -10.950 -3.255 1.00 93.69 79 GLN A O 1
ATOM 665 N N . ARG A 1 80 ? 1.236 -9.881 -3.100 1.00 91.69 80 ARG A N 1
ATOM 666 C CA . ARG A 1 80 ? 1.238 -9.428 -4.503 1.00 91.69 80 ARG A CA 1
ATOM 667 C C . ARG A 1 80 ? 2.444 -8.553 -4.834 1.00 91.69 80 ARG A C 1
ATOM 669 O O . ARG A 1 80 ? 3.012 -8.690 -5.914 1.00 91.69 80 ARG A O 1
ATOM 676 N N . GLY A 1 81 ? 2.886 -7.709 -3.900 1.00 89.00 81 GLY A N 1
ATOM 677 C CA . GLY A 1 81 ? 4.118 -6.937 -4.053 1.00 89.00 81 GLY A CA 1
ATOM 678 C C . GLY A 1 81 ? 5.350 -7.828 -4.244 1.00 89.00 81 GLY A C 1
ATOM 679 O O . GLY A 1 81 ? 6.115 -7.612 -5.185 1.00 89.00 81 GLY A O 1
ATOM 680 N N . LYS A 1 82 ? 5.520 -8.850 -3.395 1.00 89.44 82 LYS A N 1
ATOM 681 C CA . LYS A 1 82 ? 6.661 -9.786 -3.436 1.00 89.44 82 LYS A CA 1
ATOM 682 C C . LYS A 1 82 ? 6.696 -10.642 -4.708 1.00 89.44 82 LYS A C 1
ATOM 684 O O 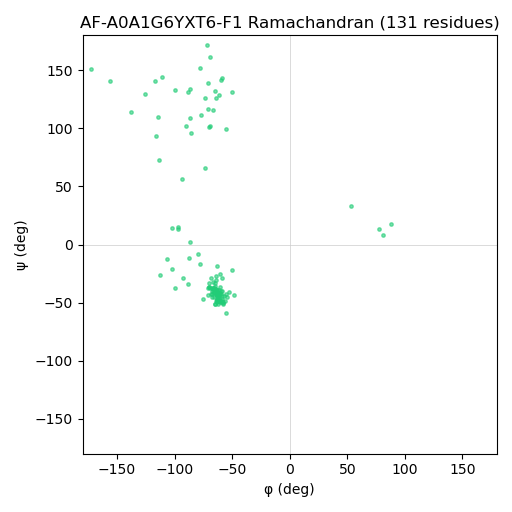. LYS A 1 82 ? 7.784 -10.907 -5.221 1.00 89.44 82 LYS A O 1
ATOM 689 N N . HIS A 1 83 ? 5.531 -11.041 -5.218 1.00 89.31 83 HIS A N 1
ATOM 690 C CA . HIS A 1 83 ? 5.385 -11.918 -6.388 1.00 89.31 83 HIS A CA 1
ATOM 691 C C . HIS A 1 83 ? 5.142 -11.169 -7.710 1.00 89.31 83 HIS A C 1
ATOM 693 O O . HIS A 1 83 ? 4.729 -11.776 -8.699 1.00 89.31 83 HIS A O 1
ATOM 699 N N . CYS A 1 84 ? 5.388 -9.856 -7.757 1.00 87.75 84 CYS A N 1
ATOM 700 C CA . CYS A 1 84 ? 5.304 -9.108 -9.008 1.00 87.75 84 CYS A CA 1
ATOM 701 C C . CYS A 1 84 ? 6.318 -9.654 -10.029 1.00 87.75 84 CYS A C 1
ATOM 703 O O . CYS A 1 84 ? 7.500 -9.797 -9.707 1.00 87.75 84 CYS A O 1
ATOM 705 N N . ARG A 1 85 ? 5.831 -9.955 -11.241 1.00 84.81 85 ARG A N 1
ATOM 706 C CA . ARG A 1 85 ? 6.609 -10.526 -12.355 1.00 84.81 85 ARG A CA 1
ATOM 707 C C . ARG A 1 85 ? 7.296 -9.470 -13.230 1.00 84.81 85 ARG A C 1
ATOM 709 O O . ARG A 1 85 ? 8.112 -9.834 -14.063 1.00 84.81 85 ARG A O 1
ATOM 716 N N . LEU A 1 86 ? 6.944 -8.193 -13.070 1.00 84.50 86 LEU A N 1
ATOM 717 C CA . LEU A 1 86 ? 7.483 -7.096 -13.875 1.00 84.50 86 LEU A CA 1
ATOM 718 C C . LEU A 1 86 ? 8.770 -6.547 -13.248 1.00 84.50 86 LEU A C 1
ATOM 720 O O . LEU A 1 86 ? 8.785 -6.237 -12.052 1.00 84.50 86 LEU A O 1
ATOM 724 N N . ASP A 1 87 ? 9.812 -6.393 -14.065 1.00 80.50 87 ASP A N 1
ATOM 725 C CA . ASP A 1 87 ? 11.067 -5.726 -13.713 1.00 80.50 87 ASP A CA 1
ATOM 726 C C . ASP A 1 87 ? 11.524 -4.826 -14.883 1.00 80.50 87 ASP A C 1
ATOM 728 O O . ASP A 1 87 ? 11.803 -5.353 -15.960 1.00 80.50 87 ASP A O 1
ATOM 732 N N . PRO A 1 88 ? 11.558 -3.488 -14.724 1.00 78.12 88 PRO A N 1
ATOM 733 C CA . PRO A 1 88 ? 11.231 -2.738 -13.512 1.00 78.12 88 PRO A CA 1
ATOM 734 C C . PRO A 1 88 ? 9.728 -2.756 -13.193 1.00 78.12 88 PRO A C 1
ATOM 736 O O . PRO A 1 88 ? 8.879 -2.601 -14.067 1.00 78.12 88 PRO A O 1
ATOM 739 N N . LYS A 1 89 ? 9.385 -2.912 -11.908 1.00 81.12 89 LYS A N 1
ATOM 740 C CA . LYS A 1 89 ? 7.994 -2.851 -11.425 1.00 81.12 89 LYS A CA 1
ATOM 741 C C . LYS A 1 89 ? 7.437 -1.421 -11.587 1.00 81.12 89 LYS A C 1
ATOM 743 O O . LYS A 1 89 ? 7.925 -0.535 -10.873 1.00 81.12 89 LYS A O 1
ATOM 748 N N . PRO A 1 90 ? 6.407 -1.189 -12.428 1.00 84.06 90 PRO A N 1
ATOM 749 C CA . PRO A 1 90 ? 5.723 0.101 -12.490 1.00 84.06 90 PRO A CA 1
ATOM 750 C C . PRO A 1 90 ? 4.862 0.324 -11.238 1.00 84.06 90 PRO A C 1
ATOM 752 O O . PRO A 1 90 ? 4.653 -0.586 -10.425 1.00 84.06 90 PRO A O 1
ATOM 755 N N . ALA A 1 91 ? 4.322 1.532 -11.075 1.00 82.50 91 ALA A N 1
ATOM 756 C CA . ALA A 1 91 ? 3.295 1.767 -10.067 1.00 82.50 91 ALA A CA 1
ATOM 757 C C . ALA A 1 91 ? 2.080 0.860 -10.336 1.00 82.50 91 ALA A C 1
ATOM 759 O O . ALA A 1 91 ? 1.685 0.652 -11.481 1.00 82.50 91 ALA A O 1
ATOM 760 N N . CYS A 1 92 ? 1.454 0.316 -9.286 1.00 82.25 92 CYS A N 1
ATOM 761 C CA . CYS A 1 92 ? 0.330 -0.616 -9.454 1.00 82.25 92 CYS A CA 1
ATOM 762 C C . CYS A 1 92 ? -0.866 0.010 -10.201 1.00 82.25 92 CYS A C 1
ATOM 764 O O . CYS A 1 92 ? -1.648 -0.725 -10.809 1.00 82.25 92 CYS A O 1
ATOM 766 N N . LYS A 1 93 ? -1.009 1.346 -10.148 1.00 81.56 93 LYS A N 1
ATOM 767 C CA . LYS A 1 93 ? -2.041 2.104 -10.871 1.00 81.56 93 LYS A CA 1
ATOM 768 C C . LYS A 1 93 ? -1.842 2.037 -12.396 1.00 81.56 93 LYS A C 1
ATOM 770 O O . LYS A 1 93 ? -2.824 1.823 -13.096 1.00 81.56 93 LYS A O 1
ATOM 775 N N . ASP A 1 94 ? -0.586 2.053 -12.846 1.00 82.69 94 ASP A N 1
ATOM 776 C CA . ASP A 1 94 ? -0.163 2.078 -14.257 1.00 82.69 94 ASP A CA 1
ATOM 777 C C . ASP A 1 94 ? 0.302 0.694 -14.753 1.00 82.69 94 ASP A C 1
ATOM 779 O O . ASP A 1 94 ? 0.978 0.560 -15.770 1.00 82.69 94 ASP A O 1
ATOM 783 N N . CYS A 1 95 ? 0.003 -0.366 -13.997 1.00 85.56 95 CYS A N 1
ATOM 784 C CA . CYS A 1 95 ? 0.470 -1.710 -14.312 1.00 85.56 95 CYS A CA 1
ATOM 785 C C . CYS A 1 95 ? -0.304 -2.291 -15.511 1.00 85.56 95 CYS A C 1
ATOM 787 O O . CYS A 1 95 ? -1.526 -2.400 -15.413 1.00 85.56 95 CYS A O 1
ATOM 789 N N . PRO A 1 96 ? 0.370 -2.765 -16.577 1.00 82.81 96 PRO A N 1
ATOM 790 C CA . PRO A 1 96 ? -0.299 -3.289 -17.772 1.00 82.81 96 PRO A CA 1
ATOM 791 C C . PRO A 1 96 ? -1.048 -4.603 -17.508 1.00 82.81 96 PRO A C 1
ATOM 793 O O . PRO A 1 96 ? -2.053 -4.895 -18.146 1.00 82.81 96 PRO A O 1
ATOM 796 N N . VAL A 1 97 ? -0.579 -5.398 -16.539 1.00 82.94 97 VAL A N 1
ATOM 797 C CA . VAL A 1 97 ? -1.185 -6.679 -16.148 1.00 82.94 97 VAL A CA 1
ATOM 798 C C . VAL A 1 97 ? -1.678 -6.554 -14.710 1.00 82.94 97 VAL A C 1
ATOM 800 O O . VAL A 1 97 ? -0.917 -6.714 -13.752 1.00 82.94 97 VAL A O 1
ATOM 803 N N . HIS A 1 98 ? -2.946 -6.189 -14.529 1.00 81.69 98 HIS A N 1
ATOM 804 C CA . HIS A 1 98 ? -3.530 -6.009 -13.201 1.00 81.69 98 HIS A CA 1
ATOM 805 C C . HIS A 1 98 ? -3.703 -7.359 -12.483 1.00 81.69 98 HIS A C 1
ATOM 807 O O . HIS A 1 98 ? -4.652 -8.092 -12.722 1.00 81.69 98 HIS A O 1
ATOM 813 N N . CYS A 1 99 ? -2.791 -7.674 -11.558 1.00 86.75 99 CYS A N 1
ATOM 814 C CA . CYS A 1 99 ? -2.789 -8.924 -10.782 1.00 86.75 99 CYS A CA 1
ATOM 815 C C . CYS A 1 99 ? -3.642 -8.886 -9.496 1.00 86.75 99 CYS A C 1
ATOM 817 O O . CYS A 1 99 ? -3.642 -9.839 -8.712 1.00 86.75 99 CYS A O 1
ATOM 819 N N . TYR A 1 100 ? -4.328 -7.771 -9.239 1.00 87.56 100 TYR A N 1
ATOM 820 C CA . TYR A 1 100 ? -5.233 -7.607 -8.103 1.00 87.56 100 TYR A CA 1
ATOM 821 C C . TYR A 1 100 ? -6.635 -8.100 -8.455 1.00 87.56 100 TYR A C 1
ATOM 823 O O . TYR A 1 100 ? -7.175 -7.701 -9.484 1.00 87.56 100 TYR A O 1
ATOM 831 N N . ALA A 1 101 ? -7.245 -8.880 -7.561 1.00 91.25 101 ALA A N 1
ATOM 832 C CA . ALA A 1 101 ? -8.663 -9.196 -7.644 1.00 91.25 101 ALA A CA 1
ATOM 833 C C . ALA A 1 101 ? -9.498 -7.897 -7.594 1.00 91.25 101 ALA A C 1
ATOM 835 O O . ALA A 1 101 ? -9.100 -6.948 -6.903 1.00 91.25 101 ALA A O 1
ATOM 836 N N . PRO A 1 102 ? -10.608 -7.811 -8.347 1.00 90.75 102 PRO A N 1
ATOM 837 C CA . PRO A 1 102 ? -11.358 -6.568 -8.523 1.00 90.75 102 PRO A CA 1
ATOM 838 C C . PRO A 1 102 ? -11.911 -6.016 -7.200 1.00 90.75 102 PRO A C 1
ATOM 840 O O . PRO A 1 102 ? -11.808 -4.813 -6.949 1.00 90.75 102 PRO A O 1
ATOM 843 N N . ASP A 1 103 ? -12.387 -6.892 -6.316 1.00 92.00 103 ASP A N 1
ATOM 844 C CA . ASP A 1 103 ? -12.879 -6.571 -4.973 1.00 92.00 103 ASP A CA 1
ATOM 845 C C . ASP A 1 103 ? -11.771 -5.960 -4.094 1.00 92.00 103 ASP A C 1
ATOM 847 O O . ASP A 1 103 ? -11.914 -4.860 -3.550 1.00 92.00 103 ASP A O 1
ATOM 851 N N . LYS A 1 104 ? -10.603 -6.614 -4.019 1.00 91.88 104 LYS A N 1
ATOM 852 C CA . LYS A 1 104 ? -9.451 -6.126 -3.248 1.00 91.88 104 LYS A CA 1
ATOM 853 C C . LYS A 1 104 ? -8.888 -4.842 -3.855 1.00 91.88 104 LYS A C 1
ATOM 855 O O . LYS A 1 104 ? -8.402 -3.981 -3.124 1.00 91.88 104 LYS A O 1
ATOM 860 N N . ARG A 1 105 ? -8.969 -4.680 -5.182 1.00 91.00 105 ARG A N 1
ATOM 861 C CA . ARG A 1 105 ? -8.543 -3.467 -5.898 1.00 91.00 105 ARG A CA 1
ATOM 862 C C . ARG A 1 105 ? -9.409 -2.264 -5.534 1.00 91.00 105 ARG A C 1
ATOM 864 O O . ARG A 1 105 ? -8.884 -1.167 -5.365 1.00 91.00 105 ARG A O 1
ATOM 871 N N . GLN A 1 106 ? -10.720 -2.445 -5.420 1.00 92.19 106 GLN A N 1
ATOM 872 C CA . GLN A 1 106 ? -11.614 -1.371 -4.994 1.00 92.19 106 GLN A CA 1
ATOM 873 C C . GLN A 1 106 ? -11.354 -0.993 -3.534 1.00 92.19 106 GLN A C 1
ATOM 875 O O . GLN A 1 106 ? -11.178 0.187 -3.233 1.00 92.19 106 GLN A O 1
ATOM 880 N N . ARG A 1 107 ? -11.210 -1.991 -2.652 1.00 93.19 107 ARG A N 1
ATOM 881 C CA . ARG A 1 107 ? -10.888 -1.769 -1.234 1.00 93.19 107 ARG A CA 1
ATOM 882 C C . ARG A 1 107 ? -9.567 -1.027 -1.051 1.00 93.19 107 ARG A C 1
ATOM 884 O O . ARG A 1 107 ? -9.523 -0.020 -0.354 1.00 93.19 107 ARG A O 1
ATOM 891 N N . ILE A 1 108 ? -8.492 -1.461 -1.717 1.00 92.38 108 ILE A N 1
ATOM 892 C CA . ILE A 1 108 ? -7.196 -0.787 -1.571 1.00 92.38 108 ILE A CA 1
ATOM 893 C C . ILE A 1 108 ? -7.241 0.646 -2.113 1.00 92.38 108 ILE A C 1
ATOM 895 O O . ILE A 1 108 ? -6.613 1.520 -1.534 1.00 92.38 108 ILE A O 1
ATOM 899 N N . ARG A 1 109 ? -8.019 0.935 -3.166 1.00 91.25 109 ARG A N 1
ATOM 900 C CA . ARG A 1 109 ? -8.210 2.315 -3.643 1.00 91.25 109 ARG A CA 1
ATOM 901 C C . ARG A 1 109 ? -8.909 3.194 -2.613 1.00 91.25 109 ARG A C 1
ATOM 903 O O . ARG A 1 109 ? -8.475 4.323 -2.415 1.00 91.25 109 ARG A O 1
ATOM 910 N N . GLN A 1 110 ? -9.943 2.681 -1.948 1.00 92.75 110 GLN A N 1
ATOM 911 C CA . GLN A 1 110 ? -10.628 3.403 -0.871 1.00 92.75 110 GLN A CA 1
ATOM 912 C C . GLN A 1 110 ? -9.668 3.697 0.284 1.00 92.75 110 GLN A C 1
ATOM 914 O O . GLN A 1 110 ? -9.573 4.843 0.720 1.00 92.75 110 GLN A O 1
ATOM 919 N N . VAL A 1 111 ? -8.889 2.694 0.706 1.00 93.75 111 VAL A N 1
ATOM 920 C CA . VAL A 1 111 ? -7.850 2.862 1.731 1.00 93.75 111 VAL A CA 1
ATOM 921 C C . VAL A 1 111 ? -6.838 3.925 1.313 1.00 93.75 111 VAL A C 1
ATOM 923 O O . VAL A 1 111 ? -6.555 4.833 2.087 1.00 93.75 111 VAL A O 1
ATOM 926 N N . MET A 1 112 ? -6.300 3.835 0.093 1.00 89.75 112 MET A N 1
ATOM 927 C CA . MET A 1 112 ? -5.284 4.766 -0.402 1.00 89.75 112 MET A CA 1
ATOM 928 C C . MET A 1 112 ? -5.816 6.198 -0.502 1.00 89.75 112 MET A C 1
ATOM 930 O O . MET A 1 112 ? -5.128 7.127 -0.083 1.00 89.75 112 MET A O 1
ATOM 934 N N . GLY A 1 113 ? -7.045 6.376 -0.995 1.00 89.69 113 GLY A N 1
ATOM 935 C CA . GLY A 1 113 ? -7.697 7.683 -1.087 1.00 89.69 113 GLY A CA 1
ATOM 936 C C . GLY A 1 113 ? -7.955 8.308 0.284 1.00 89.69 113 GLY A C 1
ATOM 937 O O . GLY A 1 113 ? -7.576 9.456 0.517 1.00 89.69 113 GLY A O 1
ATOM 938 N N . PHE A 1 114 ? -8.524 7.540 1.216 1.00 91.31 114 PHE A N 1
ATOM 939 C CA . PHE A 1 114 ? -8.792 8.010 2.575 1.00 91.31 114 PHE A CA 1
ATOM 940 C C . PHE A 1 114 ? -7.504 8.316 3.342 1.00 91.31 114 PHE A C 1
ATOM 942 O O . PHE A 1 114 ? -7.355 9.403 3.897 1.00 91.31 114 PHE A O 1
ATOM 949 N N . ALA A 1 115 ? -6.561 7.372 3.373 1.00 90.19 115 ALA A N 1
ATOM 950 C CA . ALA A 1 115 ? -5.318 7.527 4.119 1.00 90.19 115 ALA A CA 1
ATOM 951 C C . ALA A 1 115 ? -4.469 8.670 3.554 1.00 90.19 115 ALA A C 1
ATOM 953 O O . ALA A 1 115 ? -3.908 9.447 4.325 1.00 90.19 115 ALA A O 1
ATOM 954 N N . GLY A 1 116 ? -4.444 8.833 2.226 1.00 85.75 116 GLY A N 1
ATOM 955 C CA . GLY A 1 116 ? -3.838 9.990 1.577 1.00 85.75 116 GLY A CA 1
ATOM 956 C C . GLY A 1 116 ? -4.425 11.297 2.111 1.00 85.75 116 GLY A C 1
ATOM 957 O O . GLY A 1 116 ? -3.707 12.081 2.727 1.00 85.75 116 GLY A O 1
ATOM 958 N N . GLN A 1 117 ? -5.744 11.486 1.977 1.00 86.12 117 GLN A N 1
ATOM 959 C CA . GLN A 1 117 ? -6.468 12.655 2.506 1.00 86.12 117 GLN A CA 1
ATOM 960 C C . GLN A 1 117 ? -6.207 12.892 4.000 1.00 86.12 117 GLN A C 1
ATOM 962 O O . GLN A 1 117 ? -6.003 14.028 4.434 1.00 86.12 117 GLN A O 1
ATOM 967 N N . HIS A 1 118 ? -6.171 11.817 4.783 1.00 88.38 118 HIS A N 1
ATOM 968 C CA . HIS A 1 118 ? -5.908 11.861 6.212 1.00 88.38 118 HIS A CA 1
ATOM 969 C C . HIS A 1 118 ? -4.513 12.412 6.540 1.00 88.38 118 HIS A C 1
ATOM 971 O O . HIS A 1 118 ? -4.384 13.280 7.405 1.00 88.38 118 HIS A O 1
ATOM 977 N N . PHE A 1 119 ? -3.470 11.942 5.847 1.00 85.00 119 PHE A N 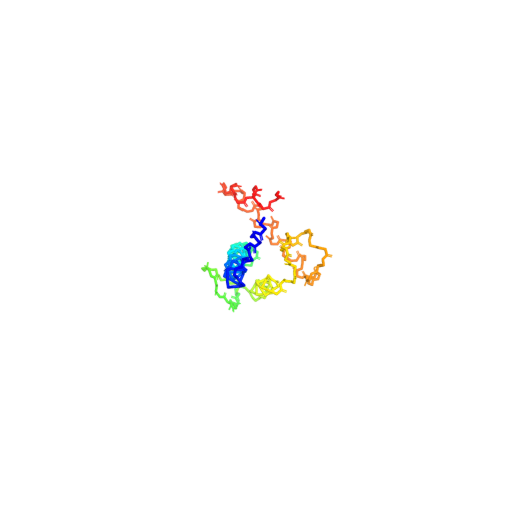1
ATOM 978 C CA . PHE A 1 119 ? -2.108 12.435 6.051 1.00 85.00 119 PHE A CA 1
ATOM 979 C C . PHE A 1 119 ? -1.923 13.871 5.538 1.00 85.00 119 PHE A C 1
ATOM 981 O O . PHE A 1 119 ? -1.209 14.633 6.195 1.00 85.00 119 PHE A O 1
ATOM 988 N N . ILE A 1 120 ? -2.616 14.280 4.458 1.00 81.75 120 ILE A N 1
ATOM 989 C CA . ILE A 1 120 ? -2.591 15.679 3.971 1.00 81.75 120 ILE A CA 1
ATOM 990 C C . ILE A 1 120 ? -3.060 16.616 5.086 1.00 81.75 120 ILE A C 1
ATOM 992 O O . ILE A 1 120 ? -2.373 17.570 5.443 1.00 81.75 120 ILE A O 1
ATOM 996 N N . ARG A 1 121 ? -4.219 16.306 5.681 1.00 81.81 121 ARG A N 1
ATOM 997 C CA . ARG A 1 121 ? -4.867 17.149 6.697 1.00 81.81 121 ARG A CA 1
ATOM 998 C C . ARG A 1 121 ? -4.036 17.322 7.972 1.00 81.81 121 ARG A C 1
ATOM 1000 O O . ARG A 1 121 ? -4.286 18.253 8.724 1.00 81.81 121 ARG A O 1
ATOM 1007 N N . ARG A 1 122 ? -3.055 16.451 8.224 1.00 79.38 122 ARG A N 1
ATOM 1008 C CA . ARG A 1 122 ? -2.144 16.523 9.381 1.00 79.38 122 ARG A CA 1
ATOM 1009 C C . ARG A 1 122 ? -0.798 17.195 9.076 1.00 79.38 122 ARG A C 1
ATOM 1011 O O . ARG A 1 122 ? 0.126 17.071 9.873 1.00 79.38 122 ARG A O 1
ATOM 1018 N N . GLY A 1 123 ? -0.662 17.871 7.934 1.00 70.00 123 GLY A N 1
ATOM 1019 C CA . GLY A 1 123 ? 0.550 18.624 7.587 1.00 70.00 123 GLY A CA 1
ATOM 1020 C C . GLY A 1 123 ? 1.717 17.763 7.094 1.00 70.00 123 GLY A C 1
ATOM 1021 O O . GLY A 1 123 ? 2.840 18.243 7.000 1.00 70.00 123 GLY A O 1
ATOM 1022 N N . ARG A 1 124 ? 1.483 16.488 6.751 1.00 67.00 124 ARG A N 1
ATOM 1023 C CA . ARG A 1 124 ? 2.507 15.581 6.199 1.00 67.00 124 ARG A CA 1
ATOM 1024 C C . ARG A 1 124 ? 2.480 15.594 4.668 1.00 67.00 124 ARG A C 1
ATOM 1026 O O . ARG A 1 124 ? 2.313 14.554 4.035 1.00 67.00 124 ARG A O 1
ATOM 1033 N N . LEU A 1 125 ? 2.633 16.788 4.092 1.00 57.53 125 LEU A N 1
ATOM 1034 C CA . LEU A 1 125 ? 2.557 17.048 2.646 1.00 57.53 125 LEU A CA 1
ATOM 1035 C C . LEU A 1 125 ? 3.661 16.337 1.840 1.00 57.53 125 LEU A C 1
ATOM 1037 O O . LEU A 1 125 ? 3.399 15.881 0.727 1.00 57.53 125 LEU A O 1
ATOM 1041 N N . ASP A 1 126 ? 4.844 16.132 2.431 1.00 60.03 126 ASP A N 1
ATOM 1042 C CA . ASP A 1 126 ? 5.988 15.472 1.774 1.00 60.03 126 ASP A CA 1
ATOM 1043 C C . ASP A 1 126 ? 5.684 14.048 1.289 1.00 60.03 126 ASP A C 1
ATOM 1045 O O . ASP A 1 126 ? 6.256 13.563 0.314 1.00 60.03 126 ASP A O 1
ATOM 1049 N N . TRP A 1 127 ? 4.764 13.352 1.962 1.00 58.16 127 TRP A N 1
ATOM 1050 C CA . TRP A 1 127 ? 4.408 11.973 1.626 1.00 58.16 127 TRP A CA 1
ATOM 1051 C C . TRP A 1 127 ? 3.482 11.860 0.411 1.00 58.16 127 TRP A C 1
ATOM 1053 O O . TRP A 1 127 ? 3.353 10.774 -0.145 1.00 58.16 127 TRP A O 1
ATOM 1063 N N . LEU A 1 128 ? 2.836 12.952 -0.002 1.00 55.31 128 LEU A N 1
ATOM 1064 C CA . LEU A 1 128 ? 1.774 12.929 -1.013 1.00 55.31 128 LEU A CA 1
ATOM 1065 C C . LEU A 1 128 ? 2.277 13.335 -2.388 1.00 55.31 128 LEU A C 1
ATOM 1067 O O . LEU A 1 128 ? 1.890 12.708 -3.373 1.00 55.31 128 LEU A O 1
ATOM 1071 N N . TRP A 1 129 ? 3.191 14.306 -2.451 1.00 55.22 129 TRP A N 1
ATOM 1072 C CA . TRP A 1 129 ? 3.804 14.736 -3.709 1.00 55.22 129 TRP A CA 1
ATOM 1073 C C . TRP A 1 129 ? 4.518 13.578 -4.417 1.00 55.22 129 TRP A C 1
ATOM 1075 O O . TRP A 1 129 ? 4.376 13.399 -5.618 1.00 55.22 129 TRP A O 1
ATOM 1085 N N . HIS A 1 130 ? 5.199 12.723 -3.651 1.00 58.81 130 HIS A N 1
ATOM 1086 C CA . HIS A 1 130 ? 5.932 11.569 -4.177 1.00 58.81 130 HIS A CA 1
ATOM 1087 C C . HIS A 1 130 ? 5.050 10.343 -4.495 1.00 58.81 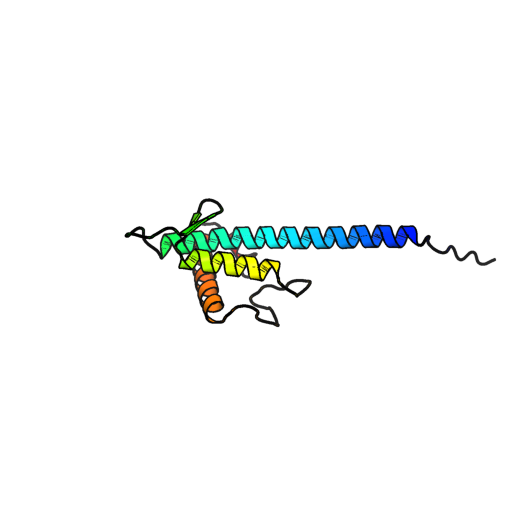130 HIS A C 1
ATOM 1089 O O . HIS A 1 130 ? 5.557 9.338 -4.987 1.00 58.81 130 HIS A O 1
ATOM 1095 N N . TYR A 1 131 ? 3.760 10.367 -4.128 1.00 57.03 131 TYR A N 1
ATOM 1096 C CA . TYR A 1 131 ? 2.850 9.219 -4.271 1.00 57.03 131 TYR A CA 1
ATOM 1097 C C . TYR A 1 131 ? 1.741 9.455 -5.304 1.00 57.03 131 TYR A C 1
ATOM 1099 O O . TYR A 1 131 ? 1.218 8.493 -5.875 1.00 57.03 131 TYR A O 1
ATOM 1107 N N . PHE A 1 132 ? 1.370 10.717 -5.549 1.00 52.22 132 PHE A N 1
ATOM 1108 C CA . PHE A 1 132 ? 0.370 11.084 -6.554 1.00 52.22 132 PHE A CA 1
ATOM 1109 C C . PHE A 1 132 ? 0.976 11.303 -7.950 1.00 52.22 132 PHE A C 1
ATOM 1111 O O . PHE A 1 132 ? 0.334 10.919 -8.933 1.00 52.22 132 PHE A O 1
ATOM 1118 N N . PHE A 1 133 ? 2.204 11.827 -8.025 1.00 42.88 133 PHE A N 1
ATOM 1119 C CA . PHE A 1 133 ? 2.954 12.110 -9.255 1.00 42.88 133 PHE A CA 1
ATOM 1120 C C . PHE A 1 133 ? 4.112 11.122 -9.429 1.00 42.88 133 PHE A C 1
ATOM 1122 O O . PHE A 1 133 ? 4.238 10.570 -10.543 1.00 42.88 133 PHE A O 1
#

Radius of gyration: 21.0 Å; Cα contacts (8 Å, |Δi|>4): 70; chains: 1; bounding box: 69×33×55 Å

Sequence (133 aa):
MRWIEGEPRQARRMWLWRGAKTAAMARQRRLRRDARVLHAFIGVYCQRHHQPQGDSHCGTAAGWHYCPQCWELLQYALQRGKHCRLDPKPACKDCPVHCYAPDKRQRIRQVMGFAGQHFIRRGRLDWLWHYFF

InterPro domains:
  IPR020483 Uncharacterised protein family YgbA [NF007714] (25-133)
  IPR020483 Uncharacterised protein family YgbA [PF11756] (30-120)

Foldseek 3Di:
DDDPPDDPPVVVVVVVVVVVVVLVVVLVVVLVVQLVVLCQLLQVVQPVVPDPPPADFDDDDPRGTHGPVSVVLSVVSSVCSVPDPDVVDDDQVPDPDNPDDPVSVVVVVVSCVVSLVVCVVVVVVVVNVVPVD